Protein AF-A0A2D4PIE7-F1 (afdb_monomer_lite)

Radius of gyration: 31.76 Å; chains: 1; bounding box: 67×64×72 Å

Secondary structure (DSSP, 8-state):
-HHHHHHHHHHHTS--------PPPP----PPPHHHHHHHHHHHHHHHHHHHTTTSSPPPPS-S---GGGSHHHHHHHHHHHHHHHHHHHHHHHHHHHHHHHHHHHHHHHHHHHHT-

InterPro domains:
  IPR031557 N-CoR, GPS2-interacting domain [PF15784] (1-37)
  IPR051571 Nuclear receptor corepressor [PTHR13992] (1-117)

Sequence (117 aa):
MKKKQQQLEEEAAKPLEPEKSISPPPLESKHRSLVQIIYDENRKKAEAAHRILEGLGPQVELPLYNQPSDTRQYHENIKINQAMRKKLILYFKRRNHARKQWEQKFCQRYDQLMEAW

Foldseek 3Di:
DVVVVVVVVVVVPDPDDPPPPDDPPPPPPPDQPPVNVVQVVVQVVVVVVCVVCPPVDDDDDDDPDDDPCNDPVNVVVVVVCVVVVVVVVVVVVVVVVVVVVVVVVVVVVVVVVVVVD

Organism: Micrurus surinamensis (NCBI:txid129470)

Structure (mmCIF, N/CA/C/O backbone):
data_AF-A0A2D4PIE7-F1
#
_entry.id   AF-A0A2D4PIE7-F1
#
loop_
_atom_site.group_PDB
_atom_site.id
_atom_site.type_symbol
_atom_site.label_atom_id
_atom_site.label_alt_id
_atom_site.label_comp_id
_atom_site.label_asym_id
_atom_site.label_entity_id
_atom_site.label_seq_id
_atom_site.pdbx_PDB_ins_code
_atom_site.Cartn_x
_atom_site.Cartn_y
_atom_site.Cartn_z
_atom_site.occupancy
_atom_site.B_iso_or_equiv
_atom_site.auth_seq_id
_atom_site.auth_comp_id
_atom_site.auth_asym_id
_atom_site.auth_atom_id
_atom_site.pdbx_PDB_model_num
ATOM 1 N N . MET A 1 1 ? 32.038 -52.366 14.178 1.00 56.38 1 MET A N 1
ATOM 2 C CA . MET A 1 1 ? 31.933 -51.361 13.094 1.00 56.38 1 MET A CA 1
ATOM 3 C C . MET A 1 1 ? 30.806 -51.647 12.096 1.00 56.38 1 MET A C 1
ATOM 5 O O . MET A 1 1 ? 30.055 -50.727 11.825 1.00 56.38 1 MET A O 1
ATOM 9 N N . LYS A 1 2 ? 30.585 -52.889 11.628 1.00 56.69 2 LYS A N 1
ATOM 10 C CA . LYS A 1 2 ? 29.530 -53.200 10.630 1.00 56.69 2 LYS A CA 1
ATOM 11 C C . LYS A 1 2 ? 28.072 -52.941 11.072 1.00 56.69 2 LYS A C 1
ATOM 13 O O . LYS A 1 2 ? 27.280 -52.476 10.267 1.00 56.69 2 LYS A O 1
ATOM 18 N N . LYS A 1 3 ? 27.730 -53.154 12.353 1.00 59.91 3 LYS A N 1
ATOM 19 C CA . LYS A 1 3 ? 26.364 -52.912 12.879 1.00 59.91 3 LYS A CA 1
ATOM 20 C C . LYS A 1 3 ? 25.926 -51.443 12.833 1.00 59.91 3 LYS A C 1
ATOM 22 O O . LYS A 1 3 ? 24.761 -51.168 12.592 1.00 59.91 3 LYS A O 1
ATOM 27 N N . LYS A 1 4 ? 26.858 -50.507 13.050 1.00 61.97 4 LYS A N 1
ATOM 28 C CA . LYS A 1 4 ? 26.555 -49.066 13.031 1.00 61.97 4 LYS A CA 1
ATOM 29 C C . LYS A 1 4 ? 26.334 -48.560 11.603 1.00 61.97 4 LYS A C 1
ATOM 31 O O . LYS A 1 4 ? 25.568 -47.635 11.394 1.00 61.97 4 LYS A O 1
ATOM 36 N N . GLN A 1 5 ? 26.986 -49.200 10.633 1.00 63.69 5 GLN A N 1
ATOM 37 C CA . GLN A 1 5 ? 26.843 -48.876 9.216 1.00 63.69 5 GLN A CA 1
ATOM 38 C C . GLN A 1 5 ? 25.504 -49.377 8.660 1.00 63.69 5 GLN A C 1
ATOM 40 O O . GLN A 1 5 ? 24.822 -48.628 7.976 1.00 63.69 5 GLN A O 1
ATOM 45 N N . GLN A 1 6 ? 25.083 -50.586 9.051 1.00 65.38 6 GLN A N 1
ATOM 46 C CA . GLN A 1 6 ? 23.780 -51.137 8.660 1.00 65.38 6 GLN A CA 1
ATOM 47 C C . GLN A 1 6 ? 22.600 -50.326 9.210 1.00 65.38 6 GLN A C 1
ATOM 49 O O . GLN A 1 6 ? 21.631 -50.122 8.494 1.00 65.38 6 GLN A O 1
ATOM 54 N N . GLN A 1 7 ? 22.700 -49.798 10.435 1.00 63.22 7 GLN A N 1
ATOM 55 C CA . GLN A 1 7 ? 21.655 -48.929 10.996 1.00 63.22 7 GLN A CA 1
ATOM 56 C C . GLN A 1 7 ? 21.500 -47.615 10.219 1.00 63.22 7 GLN A C 1
ATOM 58 O O . GLN A 1 7 ? 20.381 -47.155 10.032 1.00 63.22 7 GLN A O 1
ATOM 63 N N . LEU A 1 8 ? 22.603 -47.039 9.729 1.00 58.38 8 LEU A N 1
ATOM 64 C CA . LEU A 1 8 ? 22.570 -45.803 8.941 1.00 58.38 8 LEU A CA 1
ATOM 65 C C . LEU A 1 8 ? 21.975 -46.021 7.541 1.00 58.38 8 LEU A C 1
ATOM 67 O O . LEU A 1 8 ? 21.265 -45.153 7.043 1.00 58.38 8 LEU A O 1
ATOM 71 N N . GLU A 1 9 ? 22.233 -47.173 6.914 1.00 61.56 9 GLU A N 1
ATOM 72 C CA . GLU A 1 9 ? 21.619 -47.531 5.626 1.00 61.56 9 GLU A CA 1
ATOM 73 C C . GLU A 1 9 ? 20.127 -47.862 5.764 1.00 61.56 9 GLU A C 1
ATOM 75 O O . GLU A 1 9 ? 19.334 -47.467 4.913 1.00 61.56 9 GLU A O 1
ATOM 80 N N . GLU A 1 10 ? 19.724 -48.531 6.848 1.00 62.12 10 GLU A N 1
ATOM 81 C CA . GLU A 1 10 ? 18.319 -48.870 7.113 1.00 62.12 10 GLU A CA 1
ATOM 82 C C . GLU A 1 10 ? 17.483 -47.624 7.468 1.00 62.12 10 GLU A C 1
ATOM 84 O O . GLU A 1 10 ? 16.318 -47.518 7.085 1.00 62.12 10 GLU A O 1
ATOM 89 N N . GLU A 1 11 ? 18.096 -46.633 8.123 1.00 59.69 11 GLU A N 1
ATOM 90 C CA . GLU A 1 11 ? 17.489 -45.327 8.403 1.00 59.69 11 GLU A CA 1
ATOM 91 C C . GLU A 1 11 ? 17.391 -44.448 7.141 1.00 59.69 11 GLU A C 1
ATOM 93 O O . GLU A 1 11 ? 16.396 -43.746 6.957 1.00 59.69 11 GLU A O 1
ATOM 98 N N . ALA A 1 12 ? 18.360 -44.550 6.222 1.00 58.78 12 ALA A N 1
ATOM 99 C CA . ALA A 1 12 ? 18.344 -43.859 4.928 1.00 58.78 12 ALA A CA 1
ATOM 100 C C . ALA A 1 12 ? 17.390 -44.492 3.895 1.00 58.78 12 ALA A C 1
ATOM 102 O O . ALA A 1 12 ? 16.958 -43.816 2.962 1.00 58.78 12 ALA A O 1
ATOM 103 N N . ALA A 1 13 ? 17.050 -45.775 4.053 1.00 62.50 13 ALA A N 1
ATOM 104 C CA . ALA A 1 13 ? 16.136 -46.499 3.168 1.00 62.50 13 ALA A CA 1
ATOM 105 C C . ALA A 1 13 ? 14.649 -46.280 3.502 1.00 62.50 13 ALA A C 1
ATOM 107 O O . ALA A 1 13 ? 13.780 -46.778 2.780 1.00 62.50 13 ALA A O 1
ATOM 108 N N . LYS A 1 14 ? 14.327 -45.544 4.576 1.00 68.31 14 LYS A N 1
ATOM 109 C CA . LYS A 1 14 ? 12.940 -45.202 4.902 1.00 68.31 14 LYS A CA 1
ATOM 110 C C . LYS A 1 14 ? 12.419 -44.183 3.878 1.00 68.31 14 LYS A C 1
ATOM 112 O O . LYS A 1 14 ? 12.999 -43.103 3.764 1.00 68.31 14 LYS A O 1
ATOM 117 N N . PRO A 1 15 ? 11.339 -44.484 3.133 1.00 55.28 15 PRO A N 1
ATOM 118 C CA . PRO A 1 15 ? 10.751 -43.522 2.212 1.00 55.28 15 PRO A CA 1
ATOM 119 C C . PRO A 1 15 ? 10.357 -42.255 2.974 1.00 55.28 15 PRO A C 1
ATOM 121 O O . PRO A 1 15 ? 9.678 -42.337 3.999 1.00 55.28 15 PRO A O 1
ATOM 124 N N . LEU A 1 16 ? 10.788 -41.093 2.481 1.00 56.06 16 LEU A N 1
ATOM 125 C CA . LEU A 1 16 ? 10.301 -39.798 2.946 1.00 56.06 16 LEU A CA 1
ATOM 126 C C . LEU A 1 16 ? 8.785 -39.772 2.732 1.00 56.06 16 LEU A C 1
ATOM 128 O O . LEU A 1 16 ? 8.315 -39.718 1.594 1.00 56.06 16 LEU A O 1
ATOM 132 N N . GLU A 1 17 ? 8.030 -39.865 3.828 1.00 52.75 17 GLU A N 1
ATOM 133 C C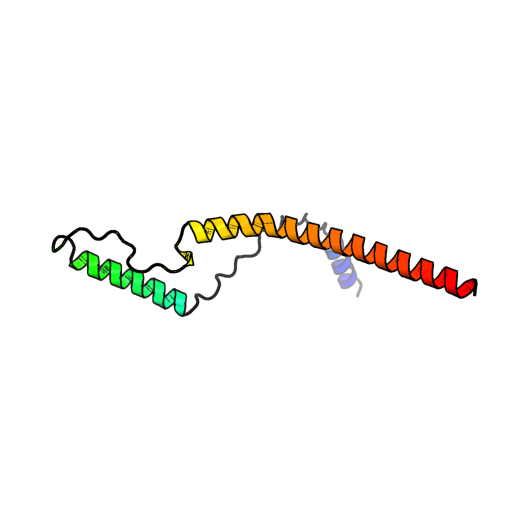A . GLU A 1 17 ? 6.592 -39.609 3.827 1.00 52.75 17 GLU A CA 1
ATOM 134 C C . GLU A 1 17 ? 6.341 -38.276 3.102 1.00 52.75 17 GLU A C 1
ATOM 136 O O . GLU A 1 17 ? 7.051 -37.300 3.373 1.00 52.75 17 GLU A O 1
ATOM 141 N N . PRO A 1 18 ? 5.376 -38.216 2.167 1.00 54.78 18 PRO A N 1
ATOM 142 C CA . PRO A 1 18 ? 5.095 -36.997 1.426 1.00 54.78 18 PRO A CA 1
ATOM 143 C C . PRO A 1 18 ? 4.815 -35.868 2.417 1.00 54.78 18 PRO A C 1
ATOM 145 O O . PRO A 1 18 ? 3.967 -36.016 3.301 1.00 54.78 18 PRO A O 1
ATOM 148 N N . GLU A 1 19 ? 5.553 -34.761 2.277 1.00 49.91 19 GLU A N 1
ATOM 149 C CA . GLU A 1 19 ? 5.406 -33.575 3.116 1.00 49.91 19 GLU A CA 1
ATOM 150 C C . GLU A 1 19 ? 3.922 -33.221 3.232 1.00 49.91 19 GLU A C 1
ATOM 152 O O . GLU A 1 19 ? 3.288 -32.762 2.277 1.00 49.91 19 GLU A O 1
ATOM 157 N N . LYS A 1 20 ? 3.352 -33.438 4.424 1.00 50.78 20 LYS A N 1
ATOM 158 C CA . LYS A 1 20 ? 2.073 -32.838 4.783 1.00 50.78 20 LYS A CA 1
ATOM 159 C C . LYS A 1 20 ? 2.236 -31.346 4.562 1.00 50.78 20 LYS A C 1
ATOM 161 O O . LYS A 1 20 ? 3.066 -30.714 5.213 1.00 50.78 20 LYS A O 1
ATOM 166 N N . SER A 1 21 ? 1.449 -30.825 3.624 1.00 39.72 21 SER A N 1
ATOM 167 C CA . S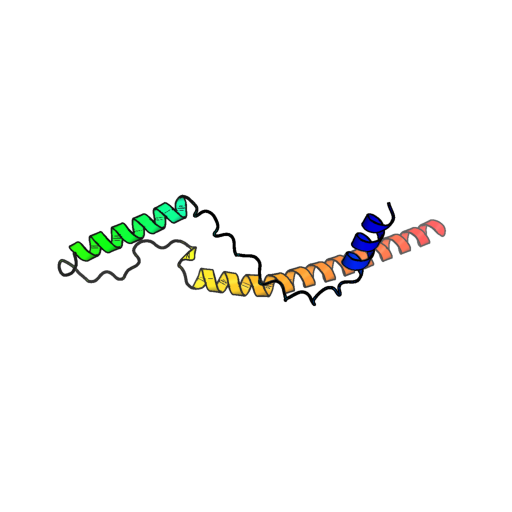ER A 1 21 ? 1.364 -29.415 3.273 1.00 39.72 21 SER A CA 1
ATOM 168 C C . SER A 1 21 ? 1.450 -28.569 4.536 1.00 39.72 21 SER A C 1
ATOM 170 O O . SER A 1 21 ? 0.553 -28.615 5.382 1.00 39.72 21 SER A O 1
ATOM 172 N N . ILE A 1 22 ? 2.562 -27.850 4.654 1.00 42.66 22 ILE A N 1
ATOM 173 C CA . ILE A 1 22 ? 2.865 -26.916 5.726 1.00 42.66 22 ILE A CA 1
ATOM 174 C C . ILE A 1 22 ? 1.638 -26.020 5.902 1.00 42.66 22 ILE A C 1
ATOM 176 O O . ILE A 1 22 ? 1.287 -25.233 5.019 1.00 42.66 22 ILE A O 1
ATOM 180 N N . SER A 1 23 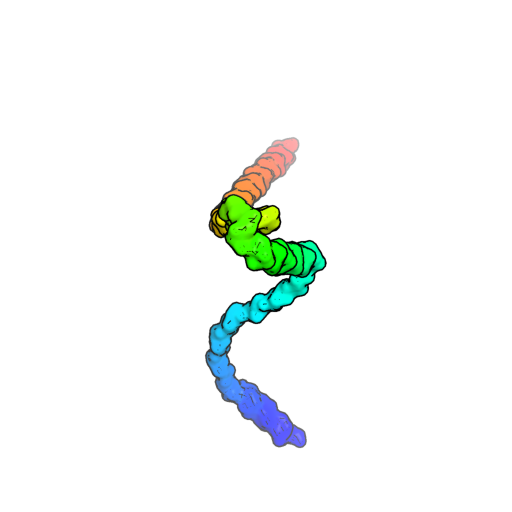? 0.947 -26.182 7.031 1.00 52.00 23 SER A N 1
ATOM 181 C CA . SER A 1 23 ? -0.033 -25.208 7.499 1.00 52.00 23 SER A CA 1
ATOM 182 C C . SER A 1 23 ? 0.626 -23.828 7.485 1.00 52.00 23 SER A C 1
ATOM 184 O O . SER A 1 23 ? 1.815 -23.750 7.814 1.00 52.00 23 SER A O 1
ATOM 186 N N . PRO A 1 24 ? -0.092 -22.741 7.150 1.00 55.59 24 PRO A N 1
ATOM 187 C CA . PRO A 1 24 ? 0.496 -21.410 7.229 1.00 55.59 24 PRO A CA 1
ATOM 188 C C . PRO A 1 24 ? 1.137 -21.229 8.615 1.00 55.59 24 PRO A C 1
ATOM 190 O O . PRO A 1 24 ? 0.561 -21.706 9.601 1.00 55.59 24 PRO A O 1
ATOM 193 N N . PRO A 1 25 ? 2.334 -20.614 8.699 1.00 50.19 25 PRO A N 1
ATOM 194 C CA . PRO A 1 25 ? 3.028 -20.441 9.968 1.00 50.19 25 PRO A CA 1
ATOM 195 C C . PRO A 1 25 ? 2.066 -19.802 10.975 1.00 50.19 25 PRO A C 1
ATOM 197 O O . PRO A 1 25 ? 1.283 -18.932 10.564 1.00 50.19 25 PRO A O 1
ATOM 200 N N . PRO A 1 26 ? 2.083 -20.221 12.257 1.00 47.31 26 PRO A N 1
ATOM 201 C CA . PRO A 1 26 ? 1.301 -19.564 13.289 1.00 47.31 26 PRO A CA 1
ATOM 202 C C . PRO A 1 26 ? 1.537 -18.066 13.158 1.00 47.31 26 PRO A C 1
ATOM 204 O O . PRO A 1 26 ? 2.679 -17.610 13.199 1.00 47.31 26 PRO A O 1
ATOM 207 N N . LEU A 1 27 ? 0.467 -17.313 12.903 1.00 51.28 27 LEU A N 1
ATOM 208 C CA . LEU A 1 27 ? 0.507 -15.863 12.973 1.00 51.28 27 LEU A CA 1
ATOM 209 C C . LEU A 1 27 ? 0.926 -15.551 14.404 1.00 51.28 27 LEU A C 1
ATOM 211 O O . LEU A 1 27 ? 0.085 -15.602 15.300 1.00 51.28 27 LEU A O 1
ATOM 215 N N . GLU A 1 28 ? 2.219 -15.308 14.627 1.00 50.06 28 GLU A N 1
ATOM 216 C CA . GLU A 1 28 ? 2.718 -14.828 15.906 1.00 50.06 28 GLU A CA 1
ATOM 217 C C . GLU A 1 28 ? 1.800 -13.682 16.311 1.00 50.06 28 GLU A C 1
ATOM 219 O O . GLU A 1 28 ? 1.626 -12.707 15.566 1.00 50.06 28 GLU A O 1
ATOM 224 N N . SER A 1 29 ? 1.112 -13.852 17.440 1.00 53.88 29 SER A N 1
ATOM 225 C CA . SER A 1 29 ? 0.253 -12.820 17.986 1.00 53.88 29 SER A CA 1
ATOM 226 C C . SER A 1 29 ? 1.160 -11.635 18.273 1.00 53.88 29 SER A C 1
ATOM 228 O O . SER A 1 29 ? 1.871 -11.634 19.276 1.00 53.88 29 SER A O 1
ATOM 230 N N . LYS A 1 30 ? 1.207 -10.674 17.344 1.00 61.28 30 LYS A N 1
ATOM 231 C CA . LYS A 1 30 ? 2.023 -9.467 17.462 1.00 61.28 30 LYS A CA 1
ATOM 232 C C . LYS A 1 30 ? 1.858 -8.934 18.881 1.00 61.28 30 LYS A C 1
ATOM 234 O O . LYS A 1 30 ? 0.718 -8.773 19.325 1.00 61.28 30 LYS A O 1
ATOM 239 N N . HIS A 1 31 ? 2.967 -8.690 19.583 1.00 66.81 31 HIS A N 1
ATOM 240 C CA . HIS A 1 31 ? 2.926 -8.032 20.886 1.00 66.81 31 HIS A CA 1
ATOM 241 C C . HIS A 1 31 ? 2.034 -6.794 20.755 1.00 66.81 31 HIS A C 1
ATOM 243 O O . HIS A 1 31 ? 2.290 -5.937 19.903 1.00 66.81 31 HIS A O 1
ATOM 249 N N . ARG A 1 32 ? 0.932 -6.746 21.516 1.00 70.81 32 ARG A N 1
ATOM 250 C CA . ARG A 1 32 ? 0.004 -5.614 21.455 1.00 70.81 32 ARG A CA 1
ATOM 251 C C . ARG A 1 32 ? 0.796 -4.356 21.783 1.00 70.81 32 ARG A C 1
ATOM 253 O O . ARG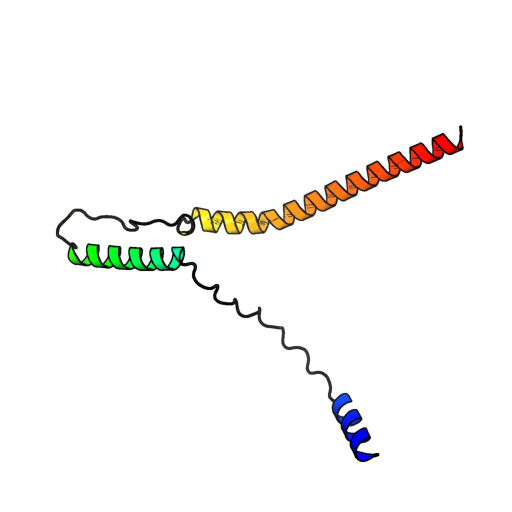 A 1 32 ? 1.443 -4.287 22.824 1.00 70.81 32 ARG A O 1
ATOM 260 N N . SER A 1 33 ? 0.762 -3.385 20.877 1.00 83.00 33 SER A N 1
ATOM 261 C CA . SER A 1 33 ? 1.411 -2.096 21.106 1.00 83.00 33 SER A CA 1
ATOM 262 C C . SER A 1 33 ? 0.804 -1.439 22.347 1.00 83.00 33 SER A C 1
ATOM 264 O O . SER A 1 33 ? -0.400 -1.559 22.572 1.00 83.00 33 SER A O 1
ATOM 266 N N . LEU A 1 34 ? 1.603 -0.706 23.126 1.00 82.75 34 LEU A N 1
ATOM 267 C CA . LEU A 1 34 ? 1.130 0.049 24.294 1.00 82.75 34 LEU A CA 1
ATOM 268 C C . LEU A 1 34 ? -0.082 0.933 23.950 1.00 82.75 34 LEU A C 1
ATOM 270 O O . LEU A 1 34 ? -1.046 1.004 24.704 1.00 82.75 34 LEU A O 1
ATOM 274 N N . VAL A 1 35 ? -0.070 1.533 22.758 1.00 79.81 35 VAL A N 1
ATOM 275 C CA . VAL A 1 35 ? -1.178 2.342 22.227 1.00 79.81 35 VAL A CA 1
ATOM 276 C C . VAL A 1 35 ? -2.461 1.517 22.056 1.00 79.81 35 VAL A C 1
ATOM 278 O O . VAL A 1 35 ? -3.557 2.009 22.311 1.00 79.81 35 VAL A O 1
ATOM 281 N N . GLN A 1 36 ? -2.335 0.255 21.648 1.00 81.38 36 GLN A N 1
ATOM 282 C CA . GLN A 1 36 ? -3.455 -0.666 21.457 1.00 81.38 36 GLN A CA 1
ATOM 283 C C . GLN A 1 36 ? -4.026 -1.142 22.798 1.00 81.38 36 GLN A C 1
ATOM 285 O O . GLN A 1 36 ? -5.238 -1.264 22.938 1.00 81.38 36 GLN A O 1
ATOM 290 N N . ILE A 1 37 ? -3.163 -1.333 23.800 1.00 85.69 37 ILE A N 1
ATOM 291 C CA . ILE A 1 37 ? -3.572 -1.640 25.177 1.00 85.69 37 ILE A CA 1
ATOM 292 C C . ILE A 1 37 ? -4.357 -0.463 25.770 1.00 85.69 37 ILE A C 1
ATOM 294 O O . ILE A 1 37 ? -5.473 -0.658 26.243 1.00 85.69 37 ILE A O 1
ATOM 298 N N . ILE A 1 38 ? -3.826 0.763 25.671 1.00 83.38 38 ILE A N 1
ATOM 299 C CA . ILE A 1 38 ? -4.507 1.971 26.165 1.00 83.38 38 ILE A CA 1
ATOM 300 C C . ILE A 1 38 ? -5.865 2.159 25.472 1.00 83.38 38 ILE A C 1
ATOM 302 O O . ILE A 1 38 ? -6.851 2.490 26.128 1.00 83.38 38 ILE A O 1
ATOM 306 N N . TYR A 1 39 ? -5.941 1.925 24.159 1.00 82.75 39 TYR A N 1
ATOM 307 C CA . TYR A 1 39 ? -7.196 2.015 23.411 1.00 82.75 39 TYR A CA 1
ATOM 308 C C . TYR A 1 39 ? -8.241 1.006 23.906 1.00 82.75 39 TYR A C 1
ATOM 310 O O . TYR A 1 39 ? -9.365 1.399 24.222 1.00 82.75 39 TYR A O 1
ATOM 318 N N . ASP A 1 40 ? -7.863 -0.269 24.030 1.00 82.62 40 ASP A N 1
ATOM 319 C CA . ASP A 1 40 ? -8.754 -1.334 24.503 1.00 82.62 40 ASP A CA 1
ATOM 320 C C . ASP A 1 40 ? -9.265 -1.057 25.927 1.00 82.62 40 ASP A C 1
ATOM 322 O O . ASP A 1 40 ? -10.441 -1.274 26.233 1.00 82.62 40 ASP A O 1
ATOM 326 N N . GLU A 1 41 ? -8.394 -0.558 26.805 1.00 86.00 41 GLU A N 1
ATOM 327 C CA . GLU A 1 41 ? -8.762 -0.173 28.168 1.00 86.00 41 GLU A CA 1
ATOM 328 C C . GLU A 1 41 ? -9.721 1.016 28.196 1.00 86.00 41 GLU A C 1
ATOM 330 O O . GLU A 1 41 ? -10.721 0.981 28.915 1.00 86.00 41 GLU A O 1
ATOM 335 N N . ASN A 1 42 ? -9.452 2.056 27.407 1.00 84.38 42 ASN A N 1
ATOM 336 C CA . ASN A 1 42 ? -10.301 3.243 27.342 1.00 84.38 42 ASN A CA 1
ATOM 337 C C . ASN A 1 42 ? -11.675 2.921 26.763 1.00 84.38 42 ASN A C 1
ATOM 339 O O . ASN A 1 42 ? -12.681 3.396 27.288 1.00 84.38 42 ASN A O 1
ATOM 343 N N . ARG A 1 43 ? -11.736 2.060 25.743 1.00 83.81 43 ARG A N 1
ATOM 344 C CA . ARG A 1 43 ? -12.998 1.576 25.185 1.00 83.81 43 ARG A CA 1
ATOM 345 C C . ARG A 1 43 ? -13.840 0.861 26.245 1.00 83.81 43 ARG A C 1
ATOM 347 O O . ARG A 1 43 ? -15.000 1.215 26.433 1.00 83.81 43 ARG A O 1
ATOM 354 N N . LYS A 1 44 ? -13.252 -0.080 26.995 1.00 85.25 44 LYS A N 1
ATOM 355 C CA . LYS A 1 44 ? -13.951 -0.789 28.085 1.00 85.25 44 LYS A CA 1
ATOM 356 C C . LYS A 1 44 ? -14.405 0.151 29.204 1.00 85.25 44 LYS A C 1
ATOM 358 O O . LYS A 1 44 ? -15.511 -0.001 29.716 1.00 85.25 44 LYS A O 1
ATOM 363 N N . LYS A 1 45 ? -13.566 1.122 29.587 1.00 86.00 45 LYS A N 1
ATOM 364 C CA . LYS A 1 45 ? -13.903 2.131 30.606 1.00 86.00 45 LYS A CA 1
ATOM 365 C C . LYS A 1 45 ? -15.064 3.020 30.155 1.00 86.00 45 LYS A C 1
ATOM 367 O O . LYS A 1 45 ? -15.968 3.264 30.947 1.00 86.00 45 LYS A O 1
ATOM 372 N N . ALA A 1 46 ? -15.070 3.451 28.892 1.00 82.25 46 ALA A N 1
ATOM 373 C CA . ALA A 1 46 ? -16.164 4.227 28.316 1.00 82.25 46 ALA A CA 1
ATOM 374 C C . ALA A 1 46 ? -17.471 3.419 28.285 1.00 82.25 46 ALA A C 1
ATOM 376 O O . ALA A 1 46 ? -18.491 3.900 28.769 1.00 82.25 46 ALA A O 1
ATOM 377 N N . GLU A 1 47 ? -17.438 2.169 27.807 1.00 82.31 47 GLU A N 1
ATOM 378 C CA . GLU A 1 47 ? -18.605 1.270 27.810 1.00 82.31 47 GLU A CA 1
ATOM 379 C C . GLU A 1 47 ? -19.170 1.066 29.231 1.00 82.31 47 GLU A C 1
ATOM 381 O O . GLU A 1 47 ? -20.383 1.118 29.432 1.00 82.31 47 GLU A O 1
ATOM 386 N N . ALA A 1 48 ? -18.304 0.887 30.236 1.00 85.38 48 ALA A N 1
ATOM 387 C CA . ALA A 1 48 ? -18.718 0.745 31.632 1.00 85.38 48 ALA A CA 1
ATOM 388 C C . ALA A 1 48 ? -19.348 2.028 32.203 1.00 85.38 48 ALA A C 1
ATOM 390 O O . ALA A 1 48 ? -20.382 1.953 32.865 1.00 85.38 48 ALA A O 1
ATOM 391 N N . ALA A 1 49 ? -18.763 3.198 31.927 1.00 83.06 49 ALA A N 1
ATOM 392 C CA . ALA A 1 49 ? -19.314 4.484 32.353 1.00 83.06 49 ALA A CA 1
ATOM 393 C C . ALA A 1 49 ? -20.688 4.753 31.718 1.00 83.06 49 ALA A C 1
ATOM 395 O O . ALA A 1 49 ? -21.613 5.183 32.405 1.00 83.06 49 ALA A O 1
ATOM 396 N N . HIS A 1 50 ? -20.853 4.432 30.432 1.00 78.19 50 HIS A N 1
ATOM 397 C CA . HIS A 1 50 ? -22.138 4.559 29.747 1.00 78.19 50 HIS A CA 1
ATOM 398 C C . HIS A 1 50 ? -23.200 3.617 30.306 1.00 78.19 50 HIS A C 1
ATOM 400 O O . HIS A 1 50 ? -24.336 4.041 30.473 1.00 78.19 50 HIS A O 1
ATOM 406 N N . ARG A 1 51 ? -22.835 2.380 30.659 1.00 83.81 51 ARG A N 1
ATOM 407 C CA . ARG A 1 51 ? -23.762 1.443 31.307 1.00 83.81 51 ARG A CA 1
ATOM 408 C C . ARG A 1 51 ? -24.289 1.975 32.645 1.00 83.81 51 ARG A C 1
ATOM 410 O O . ARG A 1 51 ? -25.439 1.738 32.980 1.00 83.81 51 ARG A O 1
ATOM 417 N N . ILE A 1 52 ? -23.469 2.704 33.405 1.00 83.88 52 ILE A N 1
ATOM 418 C CA . ILE A 1 52 ? -23.895 3.328 34.673 1.00 83.88 52 ILE A CA 1
ATOM 419 C C . ILE A 1 52 ? -24.883 4.480 34.427 1.00 83.88 52 ILE A C 1
ATOM 421 O O . ILE A 1 52 ? -25.775 4.709 35.237 1.00 83.88 52 ILE A O 1
ATOM 425 N N . LEU A 1 53 ? -24.726 5.202 33.316 1.00 78.94 53 LEU A N 1
ATOM 426 C CA . LEU A 1 53 ? -25.555 6.355 32.944 1.00 78.94 53 LEU A CA 1
ATOM 427 C C . LEU A 1 53 ? -26.722 5.987 32.011 1.00 78.94 53 LEU A C 1
ATOM 429 O O . LEU A 1 53 ? -27.403 6.872 31.487 1.00 78.94 53 LEU A O 1
ATOM 433 N N . GLU A 1 54 ? -26.956 4.694 31.787 1.00 81.06 54 GLU A N 1
ATOM 434 C CA . GLU A 1 54 ? -28.008 4.193 30.908 1.00 81.06 54 GLU A CA 1
ATOM 435 C C . GLU A 1 54 ? -29.387 4.632 31.433 1.00 81.06 54 GLU A C 1
ATOM 437 O O . GLU A 1 54 ? -29.737 4.402 32.588 1.00 81.06 54 GLU A O 1
ATOM 442 N N . GLY A 1 55 ? -30.159 5.333 30.595 1.00 77.06 55 GLY A N 1
ATOM 443 C CA . GLY A 1 55 ? -31.476 5.876 30.958 1.00 77.06 55 GLY A CA 1
ATOM 444 C C . GLY A 1 55 ? -31.474 7.254 31.637 1.00 77.06 55 GLY A C 1
ATOM 445 O O . GLY A 1 55 ? -32.547 7.822 31.823 1.00 77.06 55 GLY A O 1
ATOM 446 N N . LEU A 1 56 ? -30.308 7.831 31.955 1.00 79.75 56 LEU A N 1
ATOM 447 C CA . LEU A 1 56 ? -30.186 9.165 32.572 1.00 79.75 56 LEU A CA 1
ATOM 448 C C . LEU A 1 56 ? -29.851 10.285 31.566 1.00 79.75 56 LEU A C 1
ATOM 450 O O . LEU A 1 56 ? -29.562 11.413 31.966 1.00 79.75 56 LEU A O 1
ATOM 454 N N . GLY A 1 57 ? -29.894 10.001 30.262 1.00 74.44 57 GLY A N 1
ATOM 455 C CA . GLY A 1 57 ? -29.576 10.969 29.214 1.00 74.44 57 GLY A CA 1
ATOM 456 C C . GLY A 1 57 ? -29.981 10.518 27.806 1.00 74.44 57 GLY A C 1
ATOM 457 O O . GLY A 1 57 ? -30.454 9.393 27.626 1.00 74.44 57 GLY A O 1
ATOM 458 N N . PRO A 1 58 ? -29.817 11.397 26.800 1.00 77.81 58 PRO A N 1
ATOM 459 C CA . PRO A 1 58 ? -30.075 11.064 25.405 1.00 77.81 58 PRO A CA 1
ATOM 460 C C . PRO A 1 58 ? -29.173 9.919 24.935 1.00 77.81 58 PRO A C 1
ATOM 462 O O . PRO A 1 58 ? -28.029 9.782 25.371 1.00 77.81 58 PRO A O 1
ATOM 465 N N . GLN A 1 59 ? -29.699 9.100 24.027 1.00 75.50 59 GLN A N 1
ATOM 466 C CA . GLN A 1 59 ? -28.983 7.952 23.489 1.00 75.50 59 GLN A CA 1
ATOM 467 C C . GLN A 1 59 ? -27.743 8.419 22.714 1.00 75.50 59 GLN A C 1
ATOM 469 O O . GLN A 1 59 ? -27.851 9.148 21.730 1.00 75.50 59 GLN A O 1
ATOM 474 N N . VAL A 1 60 ? -26.565 7.992 23.167 1.00 73.88 60 VAL A N 1
ATOM 475 C CA . VAL A 1 60 ? -25.287 8.240 22.490 1.00 73.88 60 VAL A CA 1
ATOM 476 C C . VAL A 1 60 ? -24.932 7.003 21.672 1.00 73.88 60 VAL A C 1
ATOM 478 O O . VAL A 1 60 ? -24.826 5.904 22.217 1.00 73.88 60 VAL A O 1
ATOM 481 N N . GLU A 1 61 ? -24.750 7.171 20.363 1.00 67.88 61 GLU A N 1
ATOM 482 C CA . GLU A 1 61 ? -24.283 6.100 19.481 1.00 67.88 61 GLU A CA 1
ATOM 483 C C . GLU A 1 61 ? -22.776 5.876 19.703 1.00 67.88 61 GLU A C 1
ATOM 485 O O . GLU A 1 61 ? -21.955 6.769 19.495 1.00 67.88 61 GLU A O 1
ATOM 490 N N . LEU A 1 62 ? -22.404 4.687 20.185 1.00 67.88 62 LEU A N 1
ATOM 491 C CA . LEU A 1 62 ? -21.007 4.273 20.357 1.00 67.88 62 LEU A CA 1
ATOM 492 C C . LEU A 1 62 ? -20.414 3.901 18.982 1.00 67.88 62 LEU A C 1
ATOM 494 O O . LEU A 1 62 ? -21.086 3.200 18.223 1.00 67.88 62 LEU A O 1
ATOM 498 N N . PRO A 1 63 ? -19.166 4.304 18.655 1.00 65.19 63 PRO A N 1
ATOM 499 C CA . PRO A 1 63 ? -18.021 4.384 19.567 1.00 65.19 63 PRO A CA 1
ATOM 500 C C . PRO A 1 63 ? -17.514 5.815 19.807 1.00 65.19 63 PRO A C 1
ATOM 502 O O . PRO A 1 63 ? -17.260 6.574 18.877 1.00 65.19 63 PRO A O 1
ATOM 505 N N . LEU A 1 64 ? -17.266 6.150 21.078 1.00 65.62 64 LEU A N 1
ATOM 506 C CA . LEU A 1 64 ? -16.715 7.449 21.490 1.00 65.62 64 LEU A CA 1
ATOM 507 C C . LEU A 1 64 ? -15.214 7.607 21.170 1.00 65.62 64 LEU A C 1
ATOM 509 O O . LEU A 1 64 ? -14.696 8.720 21.128 1.00 65.62 64 LEU A O 1
ATOM 513 N N . TYR A 1 65 ? -14.501 6.503 20.935 1.00 63.16 65 TYR A N 1
ATOM 514 C CA . TYR A 1 65 ? -13.078 6.513 20.610 1.00 63.16 65 TYR A CA 1
ATOM 515 C C . TYR A 1 65 ? -12.847 5.691 19.346 1.00 63.16 65 TYR A C 1
ATOM 517 O O . TYR A 1 65 ? -13.044 4.481 19.359 1.00 63.16 65 TYR A O 1
ATOM 525 N N . ASN A 1 66 ? -12.426 6.336 18.259 1.00 69.81 66 ASN A N 1
ATOM 526 C CA . ASN A 1 66 ? -12.104 5.660 17.003 1.00 69.81 66 ASN A CA 1
ATOM 527 C C . ASN A 1 66 ? -10.595 5.716 16.778 1.00 69.81 66 ASN A C 1
ATOM 529 O O . ASN A 1 66 ? -10.032 6.790 16.559 1.00 69.81 66 ASN A O 1
ATOM 533 N N . GLN A 1 67 ? -9.933 4.561 16.803 1.00 70.75 67 GLN A N 1
ATOM 534 C CA . GLN A 1 67 ? -8.616 4.431 16.203 1.00 70.75 67 GLN A CA 1
ATOM 535 C C . GLN A 1 67 ? -8.773 4.513 14.678 1.00 70.75 67 GLN A C 1
ATOM 537 O O . GLN A 1 67 ? -9.769 4.036 14.130 1.00 70.75 67 GLN A O 1
ATOM 542 N N . PRO A 1 68 ? -7.792 5.070 13.944 1.00 73.75 68 PRO A N 1
ATOM 543 C CA . PRO A 1 68 ? -7.852 5.122 12.482 1.00 73.75 68 PRO A CA 1
ATOM 544 C C . PRO A 1 68 ? -8.129 3.752 11.837 1.00 73.75 68 PRO A C 1
ATOM 546 O O . PRO A 1 68 ? -8.768 3.679 10.785 1.00 73.75 68 PRO A O 1
ATOM 549 N N . SER A 1 69 ? -7.692 2.668 12.492 1.00 75.81 69 SER A N 1
ATOM 550 C CA . SER A 1 69 ? -7.922 1.284 12.079 1.00 75.81 69 SER A CA 1
ATOM 551 C C . SER A 1 69 ? -9.356 0.783 12.235 1.00 75.81 69 SER A C 1
ATOM 553 O O . SER A 1 69 ? -9.709 -0.177 11.562 1.00 75.81 69 SER A O 1
ATOM 555 N N . ASP A 1 70 ? -10.189 1.403 13.067 1.00 78.81 70 ASP A N 1
ATOM 556 C CA . ASP A 1 70 ? -11.553 0.919 13.338 1.00 78.81 70 ASP A CA 1
ATOM 557 C C . ASP A 1 70 ? -12.528 1.254 12.210 1.00 78.81 70 ASP A C 1
ATOM 559 O O . ASP A 1 70 ? -13.620 0.692 12.106 1.00 78.81 70 ASP A O 1
ATOM 563 N N . THR A 1 71 ? -12.127 2.165 11.325 1.00 81.06 71 THR A N 1
ATOM 564 C CA . THR A 1 71 ? -12.935 2.548 10.174 1.00 81.06 71 THR A CA 1
ATOM 565 C C . THR A 1 71 ? -13.057 1.388 9.181 1.00 81.06 71 THR A C 1
ATOM 567 O O . THR A 1 71 ? -12.102 0.657 8.888 1.00 81.06 71 THR A O 1
ATOM 570 N N . ARG A 1 72 ? -14.248 1.223 8.592 1.00 83.44 72 ARG A N 1
ATOM 571 C CA . ARG A 1 72 ? -14.450 0.259 7.494 1.00 83.44 72 ARG A CA 1
ATOM 572 C C . ARG A 1 72 ? -13.538 0.585 6.308 1.00 83.44 72 ARG A C 1
ATOM 574 O O . ARG A 1 72 ? -12.950 -0.325 5.724 1.00 83.44 72 ARG A O 1
ATOM 581 N N . GLN A 1 73 ? -13.332 1.879 6.038 1.00 86.69 73 GLN A N 1
ATOM 582 C CA . GLN A 1 73 ? -12.445 2.338 4.970 1.00 86.69 73 GLN A CA 1
ATOM 583 C C . GLN A 1 73 ? -10.994 1.882 5.175 1.00 86.69 73 GLN A C 1
ATOM 585 O O . GLN A 1 73 ? -10.336 1.531 4.200 1.00 86.69 73 GLN A O 1
ATOM 590 N N . TYR A 1 74 ? -10.477 1.829 6.411 1.00 87.56 74 TYR A N 1
ATOM 591 C CA . TYR A 1 74 ? -9.123 1.323 6.673 1.00 87.56 74 TYR A CA 1
ATOM 592 C C . TYR A 1 74 ? -8.941 -0.115 6.167 1.00 87.56 74 TYR A C 1
ATOM 594 O O . TYR A 1 74 ? -7.983 -0.421 5.451 1.00 87.56 74 TYR A O 1
ATOM 602 N N . HIS A 1 75 ? -9.898 -0.988 6.478 1.00 88.25 75 HIS A N 1
ATOM 603 C CA . HIS A 1 75 ? -9.864 -2.391 6.078 1.00 88.25 75 HIS A CA 1
ATOM 604 C C . HIS A 1 75 ? -10.048 -2.572 4.565 1.00 88.25 75 HIS A C 1
ATOM 606 O O . HIS A 1 75 ? -9.371 -3.402 3.952 1.00 88.25 75 HIS A O 1
ATOM 612 N N . GLU A 1 76 ? -10.928 -1.786 3.945 1.00 92.75 76 GLU A N 1
ATOM 613 C CA . GLU A 1 76 ? -11.107 -1.763 2.489 1.00 92.75 76 GLU A CA 1
ATOM 614 C C .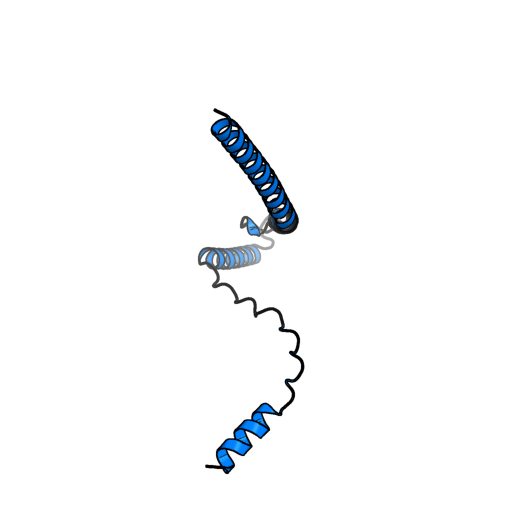 GLU A 1 76 ? -9.840 -1.284 1.774 1.00 92.75 76 GLU A C 1
ATOM 616 O O . GLU A 1 76 ? -9.367 -1.948 0.849 1.00 92.75 76 GLU A O 1
ATOM 621 N N . ASN A 1 77 ? -9.218 -0.210 2.262 1.00 92.44 77 ASN A N 1
ATOM 622 C CA . ASN A 1 77 ? -7.967 0.317 1.725 1.00 92.44 77 ASN A CA 1
ATOM 623 C C . ASN A 1 77 ? -6.836 -0.706 1.809 1.00 92.44 77 ASN A C 1
ATOM 625 O O . ASN A 1 77 ? -6.085 -0.861 0.847 1.00 92.44 77 ASN A O 1
ATOM 629 N N . ILE A 1 78 ? -6.721 -1.455 2.911 1.00 91.88 78 ILE A N 1
ATOM 630 C CA . ILE A 1 78 ? -5.741 -2.545 3.013 1.00 91.88 78 ILE A CA 1
ATOM 631 C C . ILE A 1 78 ? -5.977 -3.592 1.921 1.00 91.88 78 ILE A C 1
ATOM 633 O O . ILE A 1 78 ? -5.023 -3.976 1.239 1.00 91.88 78 ILE A O 1
ATOM 637 N N . LYS A 1 79 ? -7.224 -4.033 1.715 1.00 92.31 79 LYS A N 1
ATOM 638 C CA . LYS A 1 79 ? -7.561 -5.035 0.688 1.00 92.31 79 LYS A CA 1
ATOM 639 C C . LYS A 1 79 ? -7.246 -4.526 -0.722 1.00 92.31 79 LYS A C 1
ATOM 641 O O . LYS A 1 79 ? -6.585 -5.223 -1.496 1.00 92.31 79 LYS A O 1
ATOM 646 N N . ILE A 1 80 ? -7.655 -3.297 -1.039 1.00 92.06 80 ILE A N 1
ATOM 647 C CA . ILE A 1 80 ? -7.394 -2.653 -2.334 1.00 92.06 80 ILE A CA 1
ATOM 648 C C . ILE A 1 80 ? -5.884 -2.514 -2.561 1.00 92.06 80 ILE A C 1
ATOM 650 O O . ILE A 1 80 ? -5.369 -2.918 -3.607 1.00 92.06 80 ILE A O 1
ATOM 654 N N . ASN A 1 81 ? -5.148 -2.021 -1.563 1.00 92.44 81 ASN A N 1
ATOM 655 C CA . ASN A 1 81 ? -3.702 -1.836 -1.649 1.00 92.44 81 ASN A CA 1
ATOM 656 C C . ASN A 1 81 ? -2.959 -3.164 -1.814 1.00 92.44 81 ASN A C 1
ATOM 658 O O . ASN A 1 81 ? -2.011 -3.239 -2.597 1.00 92.44 81 ASN A O 1
ATOM 662 N N . GLN A 1 82 ? -3.391 -4.234 -1.141 1.00 91.69 82 GLN A N 1
ATOM 663 C CA . GLN A 1 82 ? -2.817 -5.571 -1.322 1.00 91.69 82 GLN A CA 1
ATOM 664 C C . GLN A 1 82 ? -2.986 -6.078 -2.761 1.00 91.69 82 GLN A C 1
ATOM 666 O O . GLN A 1 82 ? -2.026 -6.588 -3.348 1.00 91.69 82 GLN A O 1
ATOM 671 N N . ALA A 1 83 ? -4.168 -5.893 -3.357 1.00 90.00 83 ALA A N 1
ATOM 672 C CA . ALA A 1 83 ? -4.421 -6.266 -4.748 1.00 90.00 83 ALA A CA 1
ATOM 673 C C . ALA A 1 83 ? -3.604 -5.411 -5.738 1.00 90.00 83 ALA A C 1
ATOM 675 O O . ALA A 1 83 ? -3.025 -5.931 -6.697 1.00 90.00 83 ALA A O 1
ATOM 676 N N . MET A 1 84 ? -3.506 -4.103 -5.489 1.00 94.25 84 MET A N 1
ATOM 677 C CA . MET A 1 84 ? -2.779 -3.158 -6.345 1.00 94.25 84 MET A CA 1
ATOM 678 C C . MET A 1 84 ? -1.260 -3.325 -6.261 1.00 94.25 84 MET A C 1
ATOM 680 O O . MET A 1 84 ? -0.572 -3.188 -7.275 1.00 94.25 84 MET A O 1
ATOM 684 N N . ARG A 1 85 ? -0.718 -3.699 -5.095 1.00 94.81 85 ARG A N 1
ATOM 685 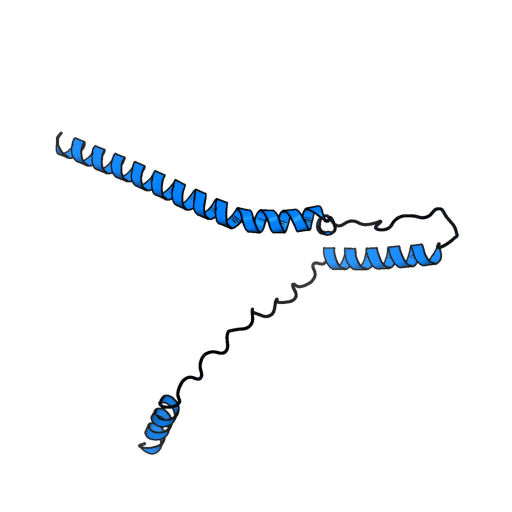C CA . ARG A 1 85 ? 0.725 -3.883 -4.872 1.00 94.81 85 ARG A CA 1
ATOM 686 C C . ARG A 1 85 ? 1.358 -4.811 -5.905 1.00 94.81 85 ARG A C 1
ATOM 688 O O . ARG A 1 85 ? 2.395 -4.475 -6.473 1.00 94.81 85 ARG A O 1
ATOM 695 N N . LYS A 1 86 ? 0.729 -5.956 -6.190 1.00 93.25 86 LYS A N 1
ATOM 696 C CA . LYS A 1 86 ? 1.243 -6.916 -7.185 1.00 93.25 86 LYS A CA 1
ATOM 697 C C . LYS A 1 86 ? 1.281 -6.309 -8.592 1.00 93.25 86 LYS A C 1
ATOM 699 O O . LYS A 1 86 ? 2.273 -6.484 -9.301 1.00 93.25 86 LYS A O 1
ATOM 704 N N . LYS A 1 87 ? 0.244 -5.553 -8.973 1.00 95.12 87 LYS A N 1
ATOM 705 C CA . LYS A 1 87 ? 0.159 -4.872 -10.276 1.00 95.12 87 LYS A CA 1
ATOM 706 C C . LYS A 1 87 ? 1.248 -3.807 -10.424 1.00 95.12 87 LYS A C 1
ATOM 708 O O . LYS A 1 87 ? 1.935 -3.786 -11.441 1.00 95.12 87 LYS A O 1
ATOM 713 N N . LEU A 1 88 ? 1.456 -2.986 -9.394 1.00 96.94 88 LEU A N 1
ATOM 714 C CA . LEU A 1 88 ? 2.491 -1.948 -9.386 1.00 96.94 88 LEU A CA 1
ATOM 715 C C . LEU A 1 88 ? 3.899 -2.542 -9.474 1.00 96.94 88 LEU A C 1
ATOM 717 O O . LEU A 1 88 ? 4.692 -2.105 -10.304 1.00 96.94 88 LEU A O 1
ATOM 721 N N . ILE A 1 89 ? 4.199 -3.574 -8.680 1.00 96.69 89 ILE A N 1
ATOM 722 C CA . ILE A 1 89 ? 5.500 -4.260 -8.735 1.00 96.69 89 ILE A CA 1
ATOM 723 C C . ILE A 1 89 ? 5.768 -4.784 -10.149 1.00 96.69 89 ILE A C 1
ATOM 725 O O . ILE A 1 89 ? 6.854 -4.576 -10.690 1.00 96.69 89 ILE A O 1
ATOM 729 N N . LEU A 1 90 ? 4.786 -5.448 -10.765 1.00 97.50 90 LEU A N 1
ATOM 730 C CA . LEU A 1 90 ? 4.929 -5.974 -12.120 1.00 97.50 90 LEU A CA 1
ATOM 731 C C . LEU A 1 90 ? 5.132 -4.855 -13.151 1.00 97.50 90 LEU A C 1
ATOM 733 O O . LEU A 1 90 ? 6.004 -4.969 -14.012 1.00 97.50 90 LEU A O 1
ATOM 737 N N . TYR A 1 91 ? 4.364 -3.770 -13.045 1.00 97.88 91 TYR A N 1
ATOM 738 C CA . TYR A 1 91 ? 4.491 -2.601 -13.910 1.00 97.88 91 TYR A CA 1
ATOM 739 C C . TYR A 1 91 ? 5.893 -1.982 -13.830 1.00 97.88 91 TYR A C 1
ATOM 741 O O . TYR A 1 91 ? 6.554 -1.826 -14.858 1.00 97.88 91 TYR A O 1
ATOM 749 N N . PHE A 1 92 ? 6.395 -1.708 -12.621 1.00 98.38 92 PHE A N 1
ATOM 750 C CA . PHE A 1 92 ? 7.728 -1.131 -12.440 1.00 98.38 92 PHE A CA 1
ATOM 751 C C . PHE A 1 92 ? 8.841 -2.074 -12.900 1.00 98.38 92 PHE A C 1
ATOM 753 O O . PHE A 1 92 ? 9.802 -1.610 -13.510 1.00 98.38 92 PHE A O 1
ATOM 760 N N . LYS A 1 93 ? 8.702 -3.394 -12.702 1.00 98.19 93 LYS A N 1
ATOM 761 C CA . LYS A 1 93 ? 9.643 -4.382 -13.258 1.00 98.19 93 LYS A CA 1
ATOM 762 C C . LYS A 1 93 ? 9.710 -4.304 -14.784 1.00 98.19 93 LYS A C 1
ATOM 764 O O . LYS A 1 93 ? 10.804 -4.202 -15.334 1.00 98.19 93 LYS A O 1
ATOM 769 N N . ARG A 1 94 ? 8.557 -4.308 -15.464 1.00 98.25 94 ARG A N 1
ATOM 770 C CA . ARG A 1 94 ? 8.485 -4.205 -16.934 1.00 98.25 94 ARG A CA 1
ATOM 771 C C . ARG A 1 94 ? 9.071 -2.887 -17.433 1.00 98.25 94 ARG A C 1
ATOM 773 O O . ARG A 1 94 ? 9.891 -2.894 -18.344 1.00 98.25 94 ARG A O 1
ATOM 780 N N . ARG A 1 95 ? 8.706 -1.770 -16.799 1.00 98.12 95 ARG A N 1
ATOM 781 C CA . ARG A 1 95 ? 9.212 -0.437 -17.147 1.00 98.12 95 ARG A CA 1
ATOM 782 C C . ARG A 1 95 ? 10.727 -0.331 -16.961 1.00 98.12 95 ARG A C 1
ATOM 784 O O . ARG A 1 95 ? 11.408 0.166 -17.851 1.00 98.12 95 ARG A O 1
ATOM 791 N N . ASN A 1 96 ? 11.264 -0.834 -15.851 1.00 98.19 96 ASN A N 1
ATOM 792 C CA . ASN A 1 96 ? 12.708 -0.839 -15.610 1.00 98.19 96 ASN A CA 1
ATOM 793 C C . ASN A 1 96 ? 13.451 -1.730 -16.608 1.00 98.19 96 ASN A C 1
ATOM 795 O O . ASN A 1 96 ? 14.527 -1.356 -17.064 1.00 98.19 96 ASN A O 1
ATOM 799 N N . HIS A 1 97 ? 12.877 -2.878 -16.975 1.00 98.06 97 HIS A N 1
ATOM 800 C CA . HIS A 1 97 ? 13.459 -3.746 -17.994 1.00 98.06 97 HIS A CA 1
ATOM 801 C C . HIS A 1 97 ? 13.506 -3.059 -19.363 1.00 98.06 97 HIS A C 1
ATOM 803 O O . HIS A 1 97 ? 14.562 -3.030 -19.986 1.00 98.06 97 HIS A O 1
ATOM 809 N N . ALA A 1 98 ? 12.403 -2.438 -19.793 1.00 97.62 98 ALA A N 1
ATOM 810 C CA . ALA A 1 98 ? 12.350 -1.686 -21.044 1.00 97.62 98 ALA A CA 1
ATOM 811 C C . ALA A 1 98 ? 13.357 -0.525 -21.059 1.00 97.62 98 ALA A C 1
ATOM 813 O O . ALA A 1 98 ? 14.068 -0.344 -22.044 1.00 97.62 98 ALA A O 1
ATOM 814 N N . ARG A 1 99 ? 13.473 0.216 -19.948 1.00 97.75 99 ARG A N 1
ATOM 815 C CA . ARG A 1 99 ? 14.477 1.276 -19.806 1.00 97.75 99 ARG A CA 1
ATOM 816 C C . ARG A 1 99 ? 15.899 0.727 -19.946 1.00 97.75 99 ARG A C 1
ATOM 818 O O . ARG A 1 99 ? 16.662 1.250 -20.743 1.00 97.75 99 ARG A O 1
ATOM 825 N N . LYS A 1 100 ? 16.222 -0.364 -19.242 1.00 97.69 100 LYS A N 1
ATOM 826 C CA . LYS A 1 100 ? 17.546 -0.999 -19.309 1.00 97.69 100 LYS A CA 1
ATOM 827 C C . LYS A 1 100 ? 17.878 -1.493 -20.720 1.00 97.69 100 LYS A C 1
ATOM 829 O O . LYS A 1 100 ? 19.007 -1.339 -21.167 1.00 97.69 100 LYS A O 1
ATOM 834 N N . GLN A 1 101 ? 16.905 -2.065 -21.433 1.00 96.94 101 GLN A N 1
ATOM 835 C CA . GLN A 1 101 ? 17.090 -2.465 -22.832 1.00 96.94 101 GLN A CA 1
ATOM 836 C C . GLN A 1 101 ? 17.387 -1.261 -23.736 1.00 96.94 101 GLN A C 1
ATOM 838 O O . GLN A 1 101 ? 18.239 -1.354 -24.615 1.00 96.94 101 GLN A O 1
ATOM 843 N N . TRP A 1 102 ? 16.692 -0.139 -23.533 1.00 96.56 102 TRP A N 1
ATOM 844 C CA . TRP A 1 102 ? 16.935 1.100 -24.274 1.00 96.56 102 TRP A CA 1
ATOM 845 C C . TRP A 1 102 ? 18.323 1.677 -24.000 1.00 96.56 102 TRP A C 1
ATOM 847 O O . TRP A 1 102 ? 19.051 1.969 -24.944 1.00 96.56 102 TRP A O 1
ATOM 857 N N . GLU A 1 103 ? 18.705 1.782 -22.727 1.00 97.19 103 GLU A N 1
ATOM 858 C CA . GLU A 1 103 ? 20.039 2.229 -22.306 1.00 97.19 103 GLU A CA 1
ATOM 859 C C . GLU A 1 103 ? 21.128 1.345 -22.928 1.00 97.19 103 GLU A C 1
ATOM 861 O O . GLU A 1 103 ? 22.080 1.851 -23.513 1.00 97.19 103 GLU A O 1
ATOM 866 N N . GLN A 1 104 ? 20.944 0.022 -22.904 1.00 97.00 104 GLN A N 1
ATOM 867 C CA . GLN A 1 104 ? 21.896 -0.919 -23.489 1.00 97.00 104 GLN A CA 1
ATOM 868 C C . GLN A 1 104 ? 22.038 -0.747 -25.006 1.00 97.00 104 GLN A C 1
ATOM 870 O O . GLN A 1 104 ? 23.157 -0.725 -25.509 1.00 97.00 104 GLN A O 1
ATOM 875 N N . LYS A 1 105 ? 20.926 -0.594 -25.736 1.00 96.69 105 LYS A N 1
ATOM 876 C CA . LYS A 1 105 ? 20.961 -0.323 -27.182 1.00 96.69 105 LYS A CA 1
ATOM 877 C C . LYS A 1 105 ? 21.677 0.988 -27.495 1.00 96.69 105 LYS A C 1
ATOM 879 O O . LYS A 1 105 ? 22.405 1.059 -28.479 1.00 96.69 105 LYS A O 1
ATOM 884 N N . PHE A 1 106 ? 21.466 2.012 -26.671 1.00 95.62 106 PHE A N 1
ATOM 885 C CA . PHE A 1 106 ? 22.115 3.305 -26.844 1.00 95.62 106 PHE A CA 1
ATOM 886 C C . PHE A 1 106 ? 23.631 3.204 -26.638 1.00 95.62 106 PHE A C 1
ATOM 888 O O . PHE A 1 106 ? 24.380 3.659 -27.498 1.00 95.62 106 PHE A O 1
ATOM 895 N N . CYS A 1 107 ? 24.082 2.539 -25.567 1.00 96.25 107 CYS A N 1
ATOM 896 C CA . CYS A 1 107 ? 25.505 2.272 -25.333 1.00 96.25 107 CYS A CA 1
ATOM 897 C C . CYS A 1 107 ? 26.129 1.475 -26.485 1.00 96.25 107 CYS A C 1
ATOM 899 O O . CYS A 1 107 ? 27.096 1.933 -27.074 1.00 96.25 107 CYS A O 1
ATOM 901 N N . GLN A 1 108 ? 25.511 0.361 -26.891 1.00 95.62 108 GLN A N 1
ATOM 902 C CA . GLN A 1 108 ? 25.998 -0.452 -28.015 1.00 95.62 108 GLN A CA 1
ATOM 903 C C . GLN A 1 108 ? 26.128 0.359 -29.307 1.00 95.62 108 GLN A C 1
ATOM 905 O O . GLN A 1 108 ? 27.074 0.184 -30.069 1.00 95.62 108 GLN A O 1
ATOM 910 N N . ARG A 1 109 ? 25.165 1.248 -29.575 1.00 95.75 109 ARG A N 1
ATOM 911 C CA . ARG A 1 109 ? 25.209 2.104 -30.759 1.00 95.75 109 ARG A CA 1
ATOM 912 C C . ARG A 1 109 ? 26.349 3.115 -30.684 1.00 95.75 109 ARG A C 1
ATOM 914 O O . ARG A 1 109 ? 26.961 3.393 -31.711 1.00 95.75 109 ARG A O 1
ATOM 921 N N . TYR A 1 110 ? 26.604 3.666 -29.501 1.00 95.50 110 TYR A N 1
ATOM 922 C CA . TYR A 1 110 ? 27.724 4.568 -29.266 1.00 95.50 110 TYR A CA 1
ATOM 923 C C . TYR A 1 110 ? 29.063 3.850 -29.469 1.00 95.50 110 TYR A C 1
ATOM 925 O O . TYR A 1 110 ? 29.895 4.347 -30.220 1.00 95.50 110 TYR A O 1
ATOM 933 N N . ASP A 1 111 ? 29.223 2.652 -28.901 1.00 95.00 111 ASP A N 1
ATOM 934 C CA . ASP A 1 111 ? 30.432 1.833 -29.046 1.00 95.00 111 ASP A CA 1
ATOM 935 C C . ASP A 1 111 ? 30.745 1.555 -30.528 1.00 95.00 111 ASP A C 1
ATOM 937 O O . ASP A 1 111 ? 31.858 1.793 -30.984 1.00 95.00 111 ASP A O 1
ATOM 941 N N . GLN A 1 112 ? 29.737 1.171 -31.321 1.00 94.38 112 GLN A N 1
ATOM 942 C CA . GLN A 1 112 ? 29.892 0.952 -32.768 1.00 94.38 112 GLN A CA 1
ATOM 943 C C . GLN A 1 112 ? 30.344 2.200 -33.534 1.00 94.38 112 GLN A C 1
ATOM 945 O O . GLN A 1 112 ? 31.098 2.103 -34.497 1.00 94.38 112 GLN A O 1
ATOM 950 N N . LEU A 1 113 ? 29.818 3.373 -33.169 1.00 94.50 113 LEU A N 1
ATOM 951 C CA . LEU A 1 113 ? 30.202 4.629 -33.814 1.00 94.50 113 LEU A CA 1
ATOM 952 C C . LEU A 1 113 ? 31.620 5.046 -33.418 1.00 94.50 113 LEU A C 1
ATOM 954 O O . LEU A 1 113 ? 32.320 5.604 -34.254 1.00 94.50 113 LEU A O 1
ATOM 958 N N . MET A 1 114 ? 32.028 4.756 -32.181 1.00 92.94 114 MET A N 1
ATOM 959 C CA . MET A 1 114 ? 33.389 4.983 -31.698 1.00 92.94 114 MET A CA 1
ATOM 960 C C . MET A 1 114 ? 34.411 4.063 -32.368 1.00 92.94 114 MET A C 1
ATOM 962 O O . MET A 1 114 ? 35.516 4.509 -32.634 1.00 92.94 114 MET A O 1
ATOM 966 N N . GLU A 1 115 ? 34.065 2.807 -32.661 1.00 89.88 115 GLU A N 1
ATOM 967 C CA . GLU A 1 115 ? 34.944 1.890 -33.408 1.00 89.88 115 GLU A CA 1
ATOM 968 C C . GLU A 1 115 ? 35.144 2.306 -34.874 1.00 89.88 115 GLU A C 1
ATOM 970 O O . GLU A 1 115 ? 36.151 1.959 -35.486 1.00 89.88 115 GLU A O 1
ATOM 975 N N . ALA A 1 116 ? 34.174 3.019 -35.452 1.00 86.00 116 ALA A N 1
ATOM 976 C CA . ALA A 1 116 ? 34.213 3.490 -36.836 1.00 86.00 116 ALA A CA 1
ATOM 977 C C . ALA A 1 116 ? 34.876 4.873 -37.011 1.00 86.00 116 ALA A C 1
ATOM 979 O O . ALA A 1 116 ? 34.950 5.358 -38.143 1.00 86.00 116 ALA A O 1
ATOM 980 N N . TRP A 1 117 ? 35.294 5.510 -35.913 1.00 77.81 117 TRP A N 1
ATOM 981 C CA . TRP A 1 117 ? 35.950 6.821 -35.865 1.00 77.81 117 TRP A CA 1
ATOM 982 C C . TRP A 1 117 ? 37.469 6.665 -35.769 1.00 77.81 117 TRP A C 1
ATOM 984 O O . TRP A 1 117 ? 38.172 7.403 -36.493 1.00 77.81 117 TRP A O 1
#

pLDDT: mean 78.7, std 16.03, range [39.72, 98.38]